Protein AF-A0A950K462-F1 (afdb_monomer)

pLDDT: mean 84.56, std 12.56, range [48.06, 97.31]

Radius of gyration: 22.23 Å; Cα contacts (8 Å, |Δi|>4): 7; chains: 1; bounding box: 31×18×63 Å

Mean predicted aligned error: 10.68 Å

Solvent-accessible surface area (backbone atoms only — not comparable to ful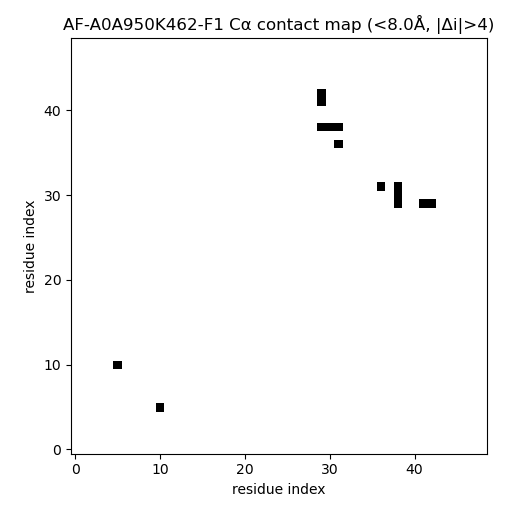l-atom values): 3412 Å² total; per-residue (Å²): 132,84,82,79,77,75,56,69,66,59,56,51,52,52,52,55,62,50,49,74,71,71,68,70,81,85,87,84,86,75,78,73,99,59,87,88,75,43,47,66,57,56,53,50,53,65,70,77,105

Structure (mmCIF, N/CA/C/O backbone):
data_AF-A0A950K462-F1
#
_entry.id   AF-A0A950K462-F1
#
loop_
_atom_site.group_PDB
_atom_site.id
_atom_site.type_symbol
_atom_site.label_atom_id
_atom_site.label_alt_id
_atom_site.label_comp_id
_atom_site.label_asym_id
_atom_site.label_entity_id
_atom_site.label_seq_id
_atom_site.pdbx_PDB_ins_code
_atom_site.Cartn_x
_atom_site.Cartn_y
_atom_site.Cartn_z
_atom_site.occupancy
_atom_site.B_iso_or_equiv
_atom_site.auth_seq_id
_atom_site.auth_comp_id
_atom_site.auth_asym_id
_atom_site.auth_atom_id
_atom_site.pdbx_PDB_model_num
ATOM 1 N N . MET A 1 1 ? -25.151 11.292 45.686 1.00 48.06 1 MET A N 1
ATOM 2 C CA . MET A 1 1 ? -25.467 10.622 44.407 1.00 48.06 1 MET A CA 1
ATOM 3 C C . MET A 1 1 ? -24.625 9.369 44.351 1.00 48.06 1 MET A C 1
ATOM 5 O O . MET A 1 1 ? -23.410 9.477 44.311 1.00 48.06 1 MET A O 1
ATOM 9 N N . THR A 1 2 ? -25.243 8.204 44.511 1.00 51.59 2 THR A N 1
ATOM 10 C CA . THR A 1 2 ? -24.560 6.910 44.446 1.00 51.59 2 THR A CA 1
ATOM 11 C C . THR A 1 2 ? -24.087 6.686 43.016 1.00 51.59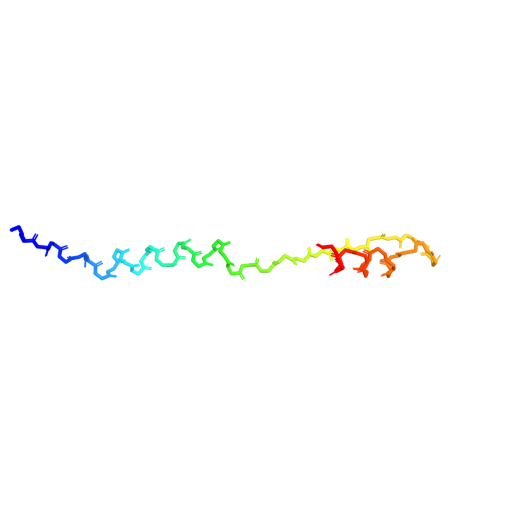 2 THR A C 1
ATOM 13 O O . THR A 1 2 ? -24.899 6.560 42.104 1.00 51.59 2 THR A O 1
ATOM 16 N N . GLU A 1 3 ? -22.774 6.698 42.816 1.00 67.62 3 GLU A N 1
ATOM 17 C CA . GLU A 1 3 ? -22.158 6.332 41.546 1.00 67.62 3 GLU A CA 1
ATOM 18 C C . GLU A 1 3 ? -22.447 4.843 41.308 1.00 67.62 3 GLU A C 1
ATOM 20 O O . GLU A 1 3 ? -21.922 3.967 41.999 1.00 67.62 3 GLU A O 1
ATOM 25 N N . VAL A 1 4 ? -23.391 4.555 40.410 1.00 79.38 4 VAL A N 1
ATOM 26 C CA . VAL A 1 4 ? -23.747 3.185 40.040 1.00 79.38 4 VAL A CA 1
ATOM 27 C C . VAL A 1 4 ? -22.562 2.615 39.281 1.00 79.38 4 VAL A C 1
ATOM 29 O O . VAL A 1 4 ? -22.299 3.004 38.144 1.00 79.38 4 VAL A O 1
ATOM 32 N N . ARG A 1 5 ? -21.822 1.711 39.927 1.00 79.75 5 ARG A N 1
ATOM 33 C CA . ARG A 1 5 ? -20.720 1.006 39.282 1.00 79.75 5 ARG A CA 1
ATOM 34 C C . ARG A 1 5 ? -21.292 0.190 38.114 1.00 79.75 5 ARG A C 1
ATOM 36 O O . ARG A 1 5 ? -22.133 -0.674 38.367 1.00 79.75 5 ARG A O 1
ATOM 43 N N . PRO A 1 6 ? -20.858 0.437 36.868 1.00 76.69 6 PRO A N 1
ATOM 44 C CA . PRO A 1 6 ? -21.324 -0.335 35.725 1.00 76.69 6 PRO A CA 1
ATOM 45 C C . PRO A 1 6 ? -20.965 -1.813 35.893 1.00 76.69 6 PRO A C 1
ATOM 47 O O . PRO A 1 6 ? -19.929 -2.153 36.478 1.00 76.69 6 PRO A O 1
ATOM 50 N N . ASN A 1 7 ? -21.829 -2.688 35.378 1.00 87.94 7 ASN A N 1
ATOM 51 C CA . ASN A 1 7 ? -21.586 -4.122 35.399 1.00 87.94 7 ASN A CA 1
ATOM 52 C C . ASN A 1 7 ? -20.306 -4.430 34.583 1.00 87.94 7 ASN A C 1
ATOM 54 O O . ASN A 1 7 ? -20.202 -3.995 33.431 1.00 87.94 7 ASN A O 1
ATOM 58 N N . PRO A 1 8 ? -19.324 -5.164 35.144 1.00 85.00 8 PRO A N 1
ATOM 59 C CA . PRO A 1 8 ? -18.107 -5.552 34.431 1.00 85.00 8 PRO A CA 1
ATOM 60 C C . PRO A 1 8 ? -18.354 -6.203 3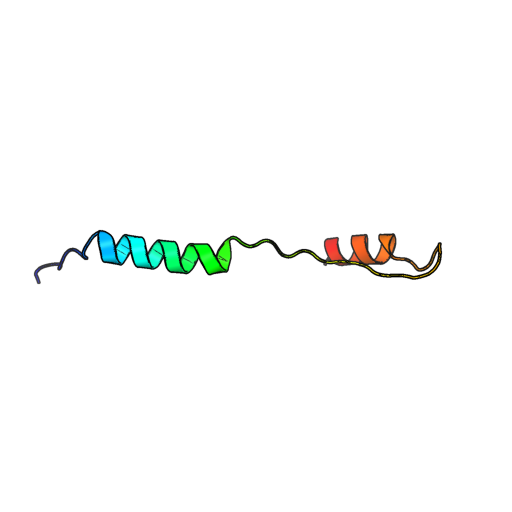3.062 1.00 85.00 8 PRO A C 1
ATOM 62 O O . PRO A 1 8 ? -17.594 -5.953 32.124 1.00 85.00 8 PRO A O 1
ATOM 65 N N . ASP A 1 9 ? -19.425 -6.989 32.928 1.00 89.25 9 ASP A N 1
ATOM 66 C CA . ASP A 1 9 ? -19.779 -7.667 31.679 1.00 89.25 9 ASP A CA 1
ATOM 67 C C . ASP A 1 9 ? -20.250 -6.687 30.597 1.00 89.25 9 ASP A C 1
ATOM 69 O O . ASP A 1 9 ? -19.905 -6.840 29.4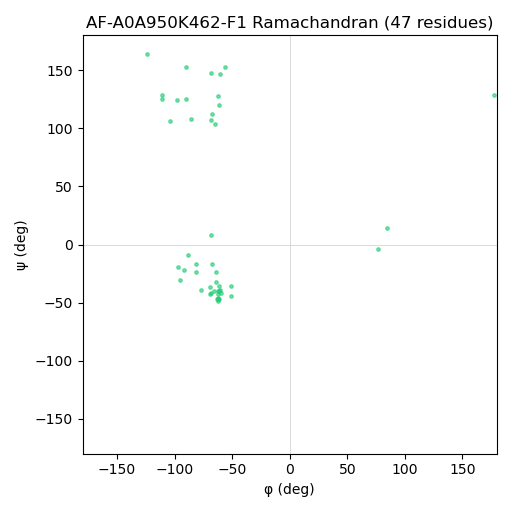24 1.00 89.25 9 ASP A O 1
ATOM 73 N N . GLU A 1 10 ? -20.980 -5.637 30.982 1.00 87.69 10 GLU A N 1
ATOM 74 C CA . GLU A 1 10 ? -21.426 -4.582 30.063 1.00 87.69 10 GLU A CA 1
ATOM 75 C C . GLU A 1 10 ? -20.232 -3.786 29.523 1.00 87.69 10 GLU A C 1
ATOM 77 O O . GLU A 1 10 ? -20.152 -3.496 28.327 1.00 87.69 10 GLU A O 1
ATOM 82 N N . LEU A 1 11 ? -19.255 -3.506 30.388 1.00 86.06 11 LEU A N 1
ATOM 83 C CA . LEU A 1 11 ? -17.986 -2.866 30.032 1.00 86.06 11 LEU A CA 1
ATOM 84 C C . LEU A 1 11 ? -17.175 -3.720 29.044 1.00 86.06 11 LEU A C 1
ATOM 86 O O . LEU A 1 11 ? -16.709 -3.219 28.018 1.00 86.06 11 LEU A O 1
ATOM 90 N N . LEU A 1 12 ? -17.047 -5.021 29.317 1.00 87.25 12 LEU A N 1
ATOM 91 C CA . LEU A 1 12 ? -16.373 -5.982 28.439 1.00 87.25 12 LEU A CA 1
ATOM 92 C C . LEU A 1 12 ? -17.064 -6.113 27.078 1.00 87.25 12 LEU A C 1
ATOM 94 O O . LEU A 1 12 ? -16.388 -6.143 26.046 1.00 87.25 12 LEU A O 1
ATOM 98 N N . ALA A 1 13 ? -18.396 -6.166 27.055 1.00 86.75 13 ALA A N 1
ATOM 99 C CA . ALA A 1 13 ? -19.175 -6.218 25.821 1.00 86.75 13 ALA A CA 1
ATOM 100 C C . ALA A 1 13 ? -18.962 -4.960 24.964 1.00 86.75 13 ALA A C 1
ATOM 102 O O . ALA A 1 13 ? -18.791 -5.062 23.746 1.00 86.75 13 ALA A O 1
ATOM 103 N N . HIS A 1 14 ? -18.894 -3.787 25.601 1.00 82.88 14 HIS A N 1
ATOM 104 C CA . HIS A 1 14 ? -18.638 -2.519 24.923 1.00 82.88 14 HIS A CA 1
ATOM 105 C C . HIS A 1 14 ? -17.253 -2.499 24.259 1.00 82.88 14 HIS A C 1
ATOM 107 O O . HIS A 1 14 ? -17.137 -2.176 23.077 1.00 82.88 14 HIS A O 1
ATOM 113 N N . VAL A 1 15 ? -16.206 -2.927 24.975 1.00 82.75 15 VAL A N 1
ATOM 114 C CA . VAL A 1 15 ? -14.839 -3.007 24.429 1.00 82.75 15 VAL A CA 1
ATOM 115 C C . VAL A 1 15 ? -14.766 -3.995 23.261 1.00 82.75 15 VAL A C 1
ATOM 117 O O . VAL A 1 15 ? -14.257 -3.641 22.198 1.00 82.75 15 VAL A O 1
ATOM 120 N N . ARG A 1 16 ? -15.345 -5.195 23.394 1.00 82.75 16 ARG A N 1
ATOM 121 C CA . ARG A 1 16 ? -15.357 -6.206 22.316 1.00 82.75 16 ARG A CA 1
ATOM 122 C C . ARG A 1 16 ? -16.060 -5.711 21.048 1.00 82.75 16 ARG A C 1
ATOM 124 O O . ARG A 1 16 ? -15.592 -5.976 19.939 1.00 82.75 16 ARG A O 1
ATOM 131 N N . GLY A 1 17 ? -17.158 -4.965 21.196 1.00 76.19 17 GLY A N 1
ATOM 132 C CA . GLY A 1 17 ? -17.870 -4.342 20.075 1.00 76.19 17 GLY A CA 1
ATOM 133 C C . GLY A 1 17 ? -17.041 -3.281 19.339 1.00 76.19 17 GLY A C 1
ATOM 134 O O . GLY A 1 17 ? -17.155 -3.141 18.118 1.00 76.19 17 GLY A O 1
ATOM 135 N N . LEU A 1 18 ? -16.166 -2.570 20.058 1.00 70.88 18 LEU A N 1
ATOM 136 C CA . LEU A 1 18 ? -15.241 -1.583 19.493 1.00 70.88 18 LEU A CA 1
ATOM 137 C C . LEU A 1 18 ? -14.038 -2.248 18.800 1.00 70.88 18 LEU A C 1
ATOM 139 O O . LEU A 1 18 ? -13.633 -1.825 17.714 1.00 70.88 18 LEU A O 1
ATOM 143 N N . GLU A 1 19 ? -13.501 -3.328 19.372 1.00 67.12 19 GLU A N 1
ATOM 144 C CA . GLU A 1 19 ? -12.356 -4.060 18.814 1.00 67.12 19 GLU A CA 1
ATOM 145 C C . GLU A 1 19 ? -12.641 -4.653 17.429 1.00 67.12 19 GLU A C 1
ATOM 147 O O . GLU A 1 19 ? -11.791 -4.576 16.536 1.00 67.12 19 GLU A O 1
ATOM 152 N N . GLY A 1 20 ? -13.846 -5.193 17.218 1.00 64.38 20 GLY A N 1
ATOM 153 C CA . GLY A 1 20 ? -14.243 -5.793 15.940 1.00 64.38 20 GLY A CA 1
ATOM 154 C C . GLY A 1 20 ? -14.294 -4.801 14.771 1.00 64.38 20 GLY A C 1
ATOM 155 O O . GLY A 1 20 ? -14.140 -5.203 13.617 1.00 64.38 20 GLY A O 1
ATOM 156 N N . ARG A 1 21 ? -14.471 -3.503 15.053 1.00 64.12 21 ARG A N 1
ATOM 157 C CA . ARG A 1 21 ? -14.576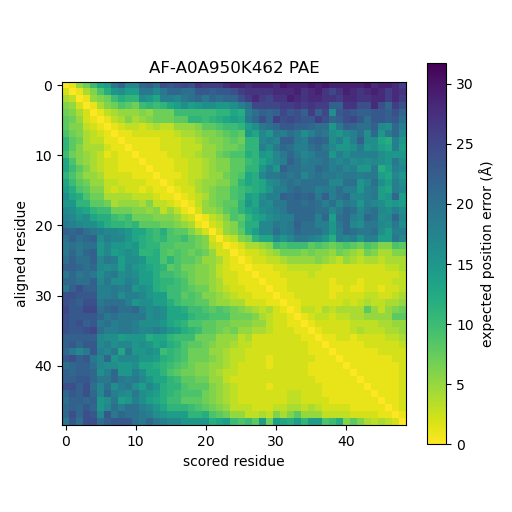 -2.444 14.034 1.00 64.12 21 ARG A CA 1
ATOM 158 C C . ARG A 1 21 ? -13.242 -1.747 13.761 1.00 64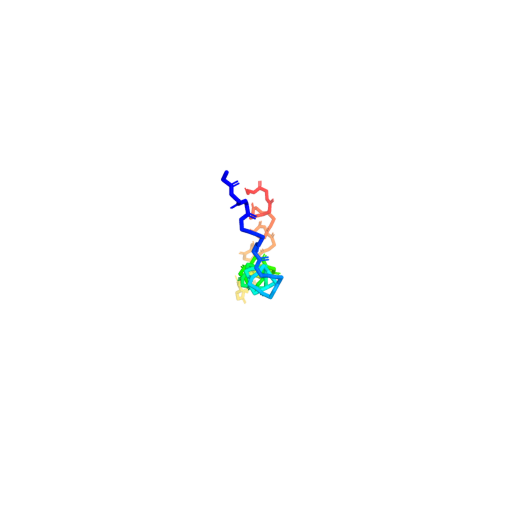.12 21 ARG A C 1
ATOM 160 O O . ARG A 1 21 ? -13.012 -1.346 12.624 1.00 64.12 21 ARG A O 1
ATOM 167 N N . SER A 1 22 ? -12.363 -1.647 14.760 1.00 63.62 22 SER A N 1
ATOM 168 C CA . SER A 1 22 ? -11.099 -0.899 14.648 1.00 63.62 22 SER A CA 1
ATOM 169 C C . SER A 1 22 ? -9.863 -1.745 14.319 1.00 63.62 22 SER A C 1
ATOM 171 O O . SER A 1 22 ? -8.877 -1.192 13.843 1.00 63.62 22 SER A O 1
ATOM 173 N N . ARG A 1 23 ? -9.865 -3.072 14.531 1.00 67.00 23 ARG A N 1
ATOM 174 C CA . ARG A 1 23 ? -8.638 -3.895 14.372 1.00 67.00 23 ARG A CA 1
ATOM 175 C C . ARG A 1 23 ? -8.374 -4.436 12.973 1.00 67.00 23 ARG A C 1
ATOM 177 O O . ARG A 1 23 ? -7.308 -5.009 12.742 1.00 67.00 23 ARG A O 1
ATOM 184 N N . ARG A 1 24 ? -9.311 -4.317 12.033 1.00 75.62 24 ARG A N 1
ATOM 185 C CA . ARG A 1 24 ? -9.116 -4.927 10.716 1.00 75.62 24 ARG A CA 1
ATOM 186 C C . ARG A 1 24 ? -8.340 -3.975 9.808 1.00 75.62 24 ARG A C 1
ATOM 188 O O . ARG A 1 24 ? -8.868 -2.961 9.360 1.00 75.62 24 ARG A O 1
ATOM 195 N N . GLY A 1 25 ? -7.081 -4.318 9.538 1.00 81.75 25 GLY A N 1
ATOM 196 C CA . GLY A 1 25 ? -6.260 -3.615 8.554 1.00 81.75 25 GLY A CA 1
ATOM 197 C C . GLY A 1 25 ? -6.922 -3.594 7.172 1.00 81.75 25 GLY A C 1
ATOM 198 O O . GLY A 1 25 ? -7.707 -4.481 6.824 1.00 81.75 25 GLY A O 1
ATOM 199 N N . ARG A 1 26 ? -6.609 -2.570 6.373 1.00 84.06 26 ARG A N 1
ATOM 200 C CA . ARG A 1 26 ? -7.098 -2.443 4.994 1.00 84.06 26 ARG A CA 1
ATOM 201 C C . ARG A 1 26 ? -6.024 -2.948 4.033 1.00 84.06 26 ARG A C 1
ATOM 203 O O . ARG A 1 26 ? -4.906 -2.446 4.048 1.00 84.06 26 ARG A O 1
ATOM 210 N N . LEU A 1 27 ? -6.371 -3.913 3.183 1.00 90.56 27 LEU A N 1
ATOM 211 C CA . LEU A 1 27 ? -5.532 -4.339 2.062 1.00 90.56 27 LEU A CA 1
ATOM 212 C C . LEU A 1 27 ? -5.892 -3.509 0.824 1.00 90.56 27 LEU A C 1
ATOM 214 O O . LEU A 1 27 ? -7.056 -3.478 0.424 1.00 90.56 27 LEU A O 1
ATOM 218 N N . LYS A 1 28 ? -4.904 -2.854 0.208 1.00 92.81 28 LYS A N 1
ATOM 219 C CA . LYS A 1 28 ? -5.060 -2.124 -1.059 1.00 92.81 28 LYS A CA 1
ATOM 220 C C . LYS A 1 28 ? -4.294 -2.860 -2.159 1.00 92.81 28 LYS A C 1
ATOM 222 O O . LYS A 1 28 ? -3.106 -3.120 -2.002 1.00 92.81 28 LYS A O 1
ATOM 227 N N . VAL A 1 29 ? -4.976 -3.202 -3.253 1.00 95.00 29 VAL A N 1
ATOM 228 C CA . VAL A 1 29 ? -4.407 -3.961 -4.381 1.00 95.00 29 VAL A CA 1
ATOM 229 C C . VAL A 1 29 ? -4.300 -3.055 -5.605 1.00 95.00 29 VAL A C 1
ATOM 231 O O . VAL A 1 29 ? -5.281 -2.424 -5.995 1.00 95.00 29 VAL A O 1
ATOM 234 N N . PHE A 1 30 ? -3.117 -3.005 -6.220 1.00 95.38 30 PHE A N 1
ATOM 235 C CA . PHE A 1 30 ? -2.846 -2.230 -7.433 1.00 95.38 30 PHE A CA 1
ATOM 236 C C . PHE A 1 30 ? -2.785 -3.177 -8.639 1.00 95.38 30 PHE A C 1
ATOM 238 O O . PHE A 1 30 ? -1.833 -3.942 -8.795 1.00 95.38 30 PHE A O 1
ATOM 245 N N . LEU A 1 31 ? -3.825 -3.158 -9.475 1.00 96.06 31 LEU A N 1
ATOM 246 C CA . LEU A 1 31 ? -3.982 -4.060 -10.622 1.00 96.06 31 LEU A CA 1
ATOM 247 C C . LEU A 1 31 ? -3.365 -3.479 -11.902 1.00 96.06 31 LEU A C 1
ATOM 249 O O . LEU A 1 31 ? -3.293 -2.267 -12.079 1.00 96.06 31 LEU A O 1
ATOM 253 N N . GLY A 1 32 ? -2.944 -4.351 -12.822 1.00 94.94 32 GLY A N 1
ATOM 254 C CA . GLY A 1 32 ? -2.439 -3.93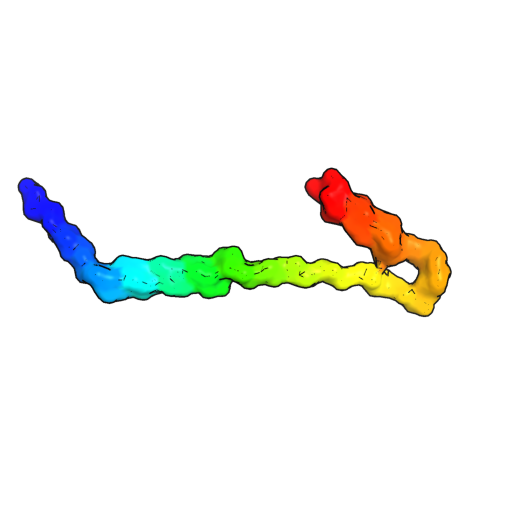7 -14.134 1.00 94.94 32 GLY A CA 1
ATOM 255 C C . GLY A 1 32 ? -1.960 -5.110 -14.987 1.00 94.94 32 GLY A C 1
ATOM 256 O O . GLY A 1 32 ? -1.134 -5.902 -14.528 1.00 94.94 32 GLY A O 1
ATOM 257 N N . ALA A 1 33 ? -2.453 -5.181 -16.225 1.00 94.69 33 ALA A N 1
ATOM 258 C CA . ALA A 1 33 ? -2.345 -6.345 -17.110 1.00 94.69 33 ALA A CA 1
ATOM 259 C C . ALA A 1 33 ? -1.010 -6.479 -17.869 1.00 94.69 33 ALA A C 1
ATOM 261 O O . ALA A 1 33 ? -0.698 -7.564 -18.345 1.00 94.69 33 ALA A O 1
ATOM 262 N N . CYS A 1 34 ? -0.207 -5.411 -17.953 1.00 96.12 34 CYS A N 1
ATOM 263 C CA . CYS A 1 34 ? 1.066 -5.409 -18.687 1.00 96.12 34 CYS A CA 1
ATOM 264 C C . CYS A 1 34 ? 2.250 -4.985 -17.797 1.00 96.12 34 CYS A C 1
ATOM 266 O O . CYS A 1 34 ? 2.075 -4.410 -16.711 1.00 96.12 34 CYS A O 1
ATOM 268 N N . ALA A 1 35 ? 3.474 -5.265 -18.256 1.00 92.50 35 ALA A N 1
ATOM 269 C CA . ALA A 1 35 ? 4.697 -4.721 -17.666 1.00 92.50 35 ALA A CA 1
ATOM 270 C C . ALA A 1 35 ? 4.785 -3.204 -17.916 1.00 92.50 35 ALA A C 1
ATOM 272 O O . ALA A 1 35 ? 4.284 -2.706 -18.918 1.00 92.50 35 ALA A O 1
ATOM 273 N N . GLY A 1 36 ? 5.377 -2.455 -16.983 1.00 95.38 36 GLY A N 1
ATOM 274 C CA . GLY A 1 36 ? 5.572 -1.006 -17.137 1.00 95.38 36 GLY A CA 1
ATOM 275 C C . GLY A 1 36 ? 4.336 -0.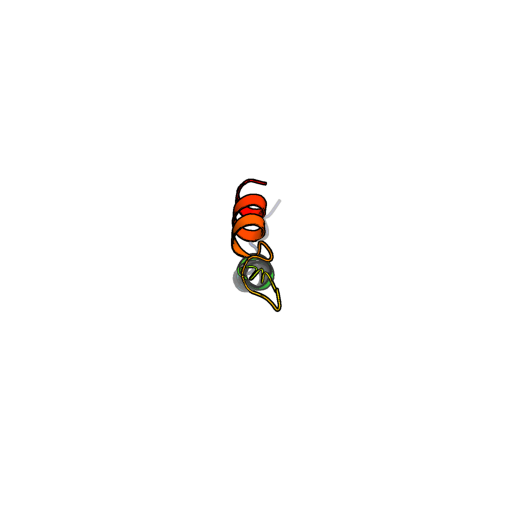117 -16.924 1.00 95.38 36 GLY A C 1
ATOM 276 O O . GLY A 1 36 ? 4.487 1.094 -16.870 1.00 95.38 36 GLY A O 1
ATOM 277 N N . VAL A 1 37 ? 3.136 -0.665 -16.693 1.00 96.25 37 VAL A N 1
ATOM 278 C CA . VAL A 1 37 ? 1.882 0.115 -16.499 1.00 96.25 37 VAL A CA 1
ATOM 279 C C . VAL A 1 37 ? 1.808 0.936 -15.197 1.00 96.25 37 VAL A C 1
ATOM 281 O O . VAL A 1 37 ? 0.752 1.446 -14.845 1.00 96.25 37 VAL A O 1
ATOM 284 N N . GLY A 1 38 ? 2.904 1.028 -14.439 1.00 96.50 38 GLY A N 1
ATOM 285 C CA . GLY A 1 38 ? 2.995 1.923 -13.281 1.00 96.50 38 GLY A CA 1
ATOM 286 C C . GLY A 1 38 ? 2.441 1.397 -11.952 1.00 96.50 38 GLY A C 1
ATOM 287 O O . GLY A 1 38 ? 2.319 2.182 -11.018 1.00 96.50 38 GLY A O 1
ATOM 288 N N . LYS A 1 39 ? 2.160 0.091 -11.800 1.00 97.31 39 LYS A N 1
ATOM 289 C CA . LYS A 1 39 ? 1.640 -0.490 -10.536 1.00 97.31 39 LYS A CA 1
ATOM 290 C C . LYS A 1 39 ? 2.480 -0.113 -9.304 1.00 97.31 39 LYS A C 1
ATOM 292 O O . LYS A 1 39 ? 1.927 0.274 -8.280 1.00 97.31 39 LYS A O 1
ATOM 297 N N . THR A 1 40 ? 3.808 -0.190 -9.421 1.00 95.44 40 THR A N 1
ATOM 298 C CA . THR A 1 40 ? 4.744 0.169 -8.341 1.00 95.44 40 THR A CA 1
ATOM 299 C C . THR A 1 40 ? 4.743 1.666 -8.060 1.00 95.44 40 THR A C 1
ATOM 301 O O . THR A 1 40 ? 4.743 2.067 -6.903 1.00 95.44 40 THR A O 1
ATOM 304 N N . TYR A 1 41 ? 4.708 2.498 -9.102 1.00 96.31 41 TYR A N 1
ATOM 305 C CA . TYR A 1 41 ? 4.652 3.948 -8.934 1.00 96.31 41 TYR A CA 1
ATOM 306 C C . TYR A 1 41 ? 3.367 4.368 -8.209 1.00 96.31 41 TYR A C 1
ATOM 308 O O . TYR A 1 41 ? 3.437 5.061 -7.201 1.00 96.31 41 TYR A O 1
ATOM 316 N N . ALA A 1 42 ? 2.211 3.856 -8.645 1.00 96.25 42 ALA A N 1
ATOM 317 C CA . ALA A 1 42 ? 0.922 4.117 -8.005 1.00 96.25 42 ALA A CA 1
ATOM 318 C C . ALA A 1 42 ? 0.878 3.626 -6.546 1.00 96.25 42 ALA A C 1
ATOM 320 O O . ALA A 1 42 ? 0.277 4.273 -5.688 1.00 96.25 42 ALA A O 1
ATOM 321 N N . MET A 1 43 ? 1.532 2.494 -6.252 1.00 95.88 43 MET A N 1
ATOM 322 C CA . MET A 1 43 ? 1.702 2.001 -4.884 1.00 95.88 43 MET A CA 1
ATOM 323 C C . MET A 1 43 ? 2.496 2.985 -4.017 1.00 95.88 43 MET A C 1
ATOM 325 O O . MET A 1 43 ? 2.076 3.274 -2.899 1.00 95.88 43 MET A O 1
ATOM 329 N N . LEU A 1 44 ? 3.617 3.504 -4.523 1.00 97.25 44 LEU A N 1
ATOM 330 C CA . LEU A 1 44 ? 4.470 4.449 -3.797 1.00 97.25 44 LEU A CA 1
ATOM 331 C C . LEU A 1 44 ? 3.793 5.813 -3.614 1.00 97.25 44 LEU A C 1
ATOM 333 O O . LEU A 1 44 ? 3.818 6.361 -2.517 1.00 97.25 44 LEU A O 1
ATOM 337 N N . GLU A 1 45 ? 3.128 6.331 -4.647 1.00 96.75 45 GLU A N 1
ATOM 338 C CA . GLU A 1 45 ? 2.377 7.589 -4.568 1.00 96.75 45 GLU A CA 1
ATOM 339 C C . GLU A 1 45 ? 1.265 7.511 -3.508 1.00 96.75 45 GLU A C 1
ATOM 341 O O . GLU A 1 45 ? 1.087 8.432 -2.715 1.00 96.75 45 GLU A O 1
ATOM 346 N N . ALA A 1 46 ? 0.548 6.384 -3.442 1.00 95.12 46 ALA A N 1
ATOM 347 C CA . ALA A 1 46 ? -0.490 6.158 -2.441 1.00 95.12 46 ALA A CA 1
ATOM 348 C C . ALA A 1 46 ? 0.037 6.032 -1.003 1.00 95.12 46 ALA A C 1
ATOM 350 O O . ALA A 1 46 ? -0.775 6.091 -0.087 1.00 95.12 46 ALA A O 1
ATOM 351 N N . ALA A 1 47 ? 1.340 5.797 -0.813 1.00 92.88 47 ALA A N 1
ATOM 352 C CA . ALA A 1 47 ? 1.985 5.771 0.499 1.00 92.88 47 ALA A CA 1
ATOM 353 C C . ALA A 1 47 ? 2.547 7.144 0.908 1.00 92.88 47 ALA A C 1
ATOM 355 O O . ALA A 1 47 ? 2.767 7.378 2.092 1.00 92.88 47 ALA A O 1
ATOM 356 N N . GLN A 1 48 ? 2.804 8.032 -0.058 1.00 93.44 48 GLN A N 1
ATOM 357 C CA . GLN A 1 48 ? 3.235 9.411 0.200 1.00 93.44 48 GLN A CA 1
ATOM 358 C C . GLN A 1 48 ? 2.074 10.354 0.544 1.00 93.44 48 GLN A C 1
ATOM 360 O O . GLN A 1 48 ? 2.313 11.393 1.156 1.00 93.44 48 GLN A O 1
ATOM 365 N N . ARG A 1 49 ? 0.850 10.019 0.124 1.00 74.38 49 ARG A N 1
ATOM 366 C CA . ARG A 1 49 ? -0.384 10.753 0.444 1.00 74.38 49 ARG A CA 1
ATOM 367 C C . ARG A 1 49 ? -1.065 10.176 1.677 1.00 74.38 49 ARG A C 1
ATOM 369 O O . ARG A 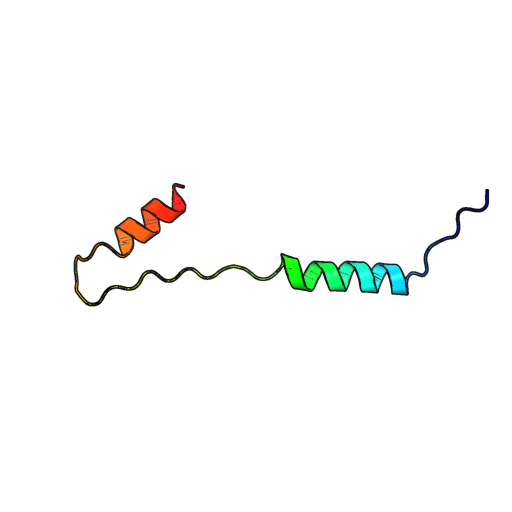1 49 ? -1.605 10.989 2.455 1.00 74.38 49 ARG A O 1
#

Secondary structure (DSSP, 8-state):
----PPPHHHHHHHHHHHHHHHS-PPP-----SSTTSSHHHHHHHHHH-

Foldseek 3Di:
DPPPDDDPVVVVVVVVVVCVPPVDDDDDAQDDDDPPPCSVVVVVVVVVD

Sequence (49 aa):
MTEVRPNPDELLAHVRGLEGRSRRGRLKVFLGACAGVGKTYAMLEAAQR